Protein AF-A0A0Q6GPG5-F1 (afdb_monomer_lite)

Sequence (114 aa):
MAELPVYLLEYMASKEAQVRWIVHGTAAEYLVPEELLHDAARFCEITIKIDAPSSAKQRAAIANLCEALRDMPDILASYDRSNIEALVQQDADWHLIRERAAEVLKAFEAFPYE

pLDDT: mean 86.07, std 11.68, range [39.81, 95.88]

Foldseek 3Di:
DDDQPLVLLPCLLDLPNCCVQCQVNDPVRHDDPVSSLVSLQVSLVVPVVDPDDADPQLVVLSVQLNVLSVPDDPPCVVDDNVCVVCLSPPDPSSVSNNNSSNSNVVSVPDDPPD

Secondary structure (DSSP, 8-state):
-PPP-GGGGHHHH-HHHHIIIIIS--TTTPPPHHHHHHHHHHHHHHHHH------HHHHHHHHHHHHHHHS---GGGG--TTTHHHHHHH-HHHHHHHHHHHHHHHHHSPPS--

Structure (mmCIF, N/CA/C/O backbone):
data_AF-A0A0Q6GPG5-F1
#
_entry.id   AF-A0A0Q6GPG5-F1
#
loop_
_atom_site.group_PDB
_atom_site.id
_atom_site.type_symbol
_atom_site.label_atom_id
_atom_site.label_alt_id
_atom_site.label_comp_id
_atom_site.label_asym_id
_atom_site.label_entity_id
_atom_site.label_seq_id
_atom_site.pdbx_PDB_ins_code
_atom_site.Cartn_x
_atom_site.Cartn_y
_atom_site.Cartn_z
_atom_site.occupancy
_atom_site.B_iso_or_equiv
_atom_site.auth_seq_id
_atom_site.auth_comp_id
_atom_site.auth_asym_id
_atom_site.auth_atom_id
_atom_site.pdbx_PDB_model_num
ATOM 1 N N . MET A 1 1 ? 3.352 5.406 -26.231 1.00 46.19 1 MET A N 1
ATOM 2 C CA . MET A 1 1 ? 4.005 4.516 -25.250 1.00 46.19 1 MET A CA 1
ATOM 3 C C . MET A 1 1 ? 3.040 4.383 -24.088 1.00 46.19 1 MET A C 1
ATOM 5 O O . MET A 1 1 ? 2.482 5.402 -23.712 1.00 46.19 1 MET A O 1
ATOM 9 N N . ALA A 1 2 ? 2.735 3.172 -23.621 1.00 53.75 2 ALA A N 1
ATOM 10 C CA . ALA A 1 2 ? 1.832 3.007 -22.484 1.00 53.75 2 ALA A CA 1
ATOM 11 C C . ALA A 1 2 ? 2.583 3.399 -21.207 1.00 53.75 2 ALA A C 1
ATOM 13 O O . ALA A 1 2 ? 3.607 2.795 -20.893 1.00 53.75 2 ALA A O 1
ATOM 14 N N . GLU A 1 3 ? 2.115 4.439 -20.526 1.00 67.44 3 GLU A N 1
ATOM 15 C CA . GLU A 1 3 ? 2.642 4.834 -19.222 1.00 67.44 3 GLU A CA 1
ATOM 16 C C . GLU A 1 3 ? 2.074 3.903 -18.150 1.00 67.44 3 GLU A C 1
ATOM 18 O O . GLU A 1 3 ? 0.909 3.498 -18.207 1.00 67.44 3 GLU A O 1
ATOM 23 N N . LEU A 1 4 ? 2.912 3.528 -17.183 1.00 81.12 4 LEU A N 1
ATOM 24 C CA . LEU A 1 4 ? 2.459 2.723 -16.057 1.00 81.12 4 LEU A CA 1
ATOM 25 C C . LEU A 1 4 ? 1.558 3.576 -15.150 1.00 81.12 4 LEU A C 1
ATOM 27 O O . LEU A 1 4 ? 1.899 4.727 -14.873 1.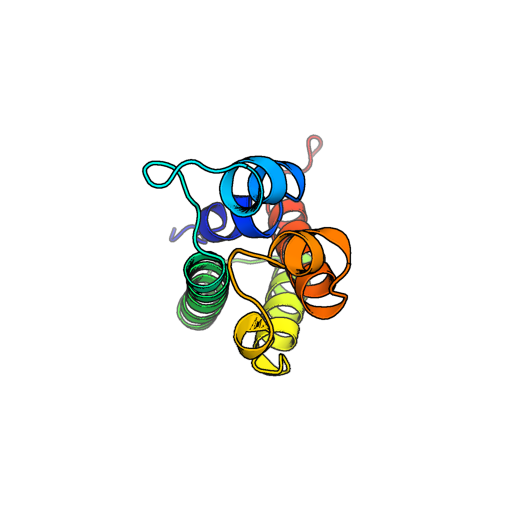00 81.12 4 LEU A O 1
ATOM 31 N N . PRO A 1 5 ? 0.424 3.037 -14.663 1.00 87.81 5 PRO A N 1
ATOM 32 C CA . PRO A 1 5 ? -0.558 3.794 -13.891 1.00 87.81 5 PRO A CA 1
ATOM 33 C C . PRO A 1 5 ? -0.114 3.974 -12.431 1.00 87.81 5 PRO A C 1
ATOM 35 O O . PRO A 1 5 ? -0.776 3.511 -11.508 1.00 87.81 5 PRO A O 1
ATOM 38 N N . VAL A 1 6 ? 1.025 4.637 -12.214 1.00 88.62 6 VAL A N 1
ATOM 39 C CA . VAL A 1 6 ? 1.608 4.862 -10.879 1.00 88.62 6 VAL A CA 1
ATOM 40 C C . VAL A 1 6 ? 0.689 5.671 -9.958 1.00 88.62 6 VAL A C 1
ATOM 42 O O . VAL A 1 6 ? 0.772 5.516 -8.745 1.00 88.62 6 VAL A O 1
ATOM 45 N N . TYR A 1 7 ? -0.250 6.440 -10.524 1.00 88.25 7 TYR A N 1
ATOM 46 C CA . TYR A 1 7 ? -1.277 7.178 -9.779 1.00 88.25 7 TYR A CA 1
ATOM 47 C C . TYR A 1 7 ? -2.123 6.277 -8.861 1.00 88.25 7 TYR A C 1
ATOM 49 O O . TYR A 1 7 ? -2.574 6.722 -7.811 1.00 88.25 7 TYR A O 1
ATOM 57 N N . LEU A 1 8 ? -2.292 4.992 -9.209 1.00 90.88 8 LEU A N 1
ATOM 58 C CA . LEU A 1 8 ? -3.012 4.012 -8.382 1.00 90.88 8 LEU A CA 1
ATOM 59 C C . LEU A 1 8 ? -2.339 3.777 -7.019 1.00 90.88 8 LEU A C 1
ATOM 61 O O . LEU A 1 8 ? -2.967 3.279 -6.092 1.00 90.88 8 LEU A O 1
ATOM 65 N N . LEU A 1 9 ? -1.058 4.127 -6.883 1.00 93.31 9 LEU A N 1
ATOM 66 C CA . LEU A 1 9 ? -0.285 3.912 -5.664 1.00 93.31 9 LEU A CA 1
ATOM 67 C C . LEU A 1 9 ? -0.207 5.148 -4.764 1.00 93.31 9 LEU A C 1
ATOM 69 O O . LEU A 1 9 ? 0.252 5.026 -3.632 1.00 93.31 9 LEU A O 1
ATOM 73 N N . GLU A 1 10 ? -0.640 6.327 -5.220 1.00 92.00 10 GLU A N 1
ATOM 74 C CA . GLU A 1 10 ? -0.431 7.600 -4.510 1.00 92.00 10 GLU A CA 1
ATOM 75 C C . GLU A 1 10 ? -1.030 7.599 -3.100 1.00 92.00 10 GLU A C 1
ATOM 77 O O . GLU A 1 10 ? -0.355 7.927 -2.119 1.00 92.00 10 GLU A O 1
ATOM 82 N N . TYR A 1 11 ? -2.284 7.164 -2.974 1.00 91.50 11 TYR A N 1
ATOM 83 C CA . TYR A 1 11 ? -2.950 7.088 -1.677 1.00 91.50 11 TYR A CA 1
ATOM 84 C C . TYR A 1 11 ? -2.452 5.909 -0.830 1.00 91.50 11 TYR A C 1
ATOM 86 O O . TYR A 1 11 ? -2.353 6.037 0.393 1.00 91.50 11 TYR A O 1
ATOM 94 N N . MET A 1 12 ? -2.051 4.794 -1.453 1.00 94.31 12 MET A N 1
ATOM 95 C CA . MET A 1 12 ? -1.462 3.667 -0.720 1.00 94.31 12 MET A CA 1
ATOM 96 C C . MET A 1 12 ? -0.067 4.002 -0.174 1.00 94.31 12 MET A C 1
ATOM 98 O O . MET A 1 12 ? 0.306 3.530 0.895 1.00 94.31 12 MET A O 1
ATOM 102 N N . ALA A 1 13 ? 0.689 4.860 -0.856 1.00 94.44 13 ALA A N 1
ATOM 103 C CA . ALA A 1 13 ? 2.013 5.308 -0.437 1.00 94.44 13 ALA A CA 1
ATOM 104 C C . ALA A 1 13 ? 1.980 6.419 0.632 1.00 94.44 13 ALA A C 1
ATOM 106 O O . ALA A 1 13 ? 2.965 6.626 1.344 1.00 94.44 13 ALA A O 1
ATOM 107 N N . SER A 1 14 ? 0.865 7.145 0.771 1.00 93.38 14 SER A N 1
ATOM 108 C CA . SER A 1 14 ? 0.780 8.328 1.635 1.00 93.38 14 SER A CA 1
ATOM 109 C C . SER A 1 14 ? 0.113 8.041 2.980 1.00 93.38 14 SER A C 1
ATOM 111 O O . SER A 1 14 ? -1.110 7.947 3.092 1.00 93.38 14 SER A O 1
ATOM 113 N N . LYS A 1 15 ? 0.922 8.000 4.050 1.00 93.06 15 LYS A N 1
ATOM 114 C CA . LYS A 1 15 ? 0.406 7.907 5.428 1.00 93.06 15 LYS A CA 1
ATOM 115 C C . LYS A 1 15 ? -0.505 9.089 5.767 1.00 93.06 15 LYS A C 1
ATOM 117 O O . LYS A 1 15 ? -1.528 8.899 6.413 1.00 93.06 15 LYS A O 1
ATOM 122 N N . GLU A 1 16 ? -0.149 10.293 5.329 1.00 92.69 16 GLU A N 1
ATOM 123 C CA . GLU A 1 16 ? -0.947 11.496 5.581 1.00 92.69 16 GLU A CA 1
ATOM 124 C C . GLU A 1 16 ? -2.331 11.398 4.930 1.00 92.69 16 GLU A C 1
ATOM 126 O O . GLU A 1 16 ? -3.339 11.655 5.590 1.00 92.69 16 GLU A O 1
ATOM 131 N N . ALA A 1 17 ? -2.399 10.954 3.669 1.00 90.06 17 ALA A N 1
ATOM 132 C CA . ALA A 1 17 ? -3.671 1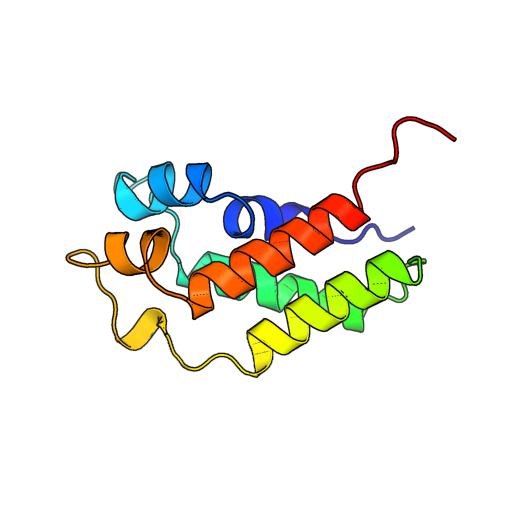0.757 2.982 1.00 90.06 17 ALA A CA 1
ATOM 133 C C . ALA A 1 17 ? -4.517 9.675 3.665 1.00 90.06 17 ALA A C 1
ATOM 135 O O . ALA A 1 17 ? -5.711 9.873 3.871 1.00 90.06 17 ALA A O 1
ATOM 136 N N . GLN A 1 18 ? -3.902 8.567 4.083 1.00 92.00 18 GLN A N 1
ATOM 137 C CA . GLN A 1 18 ? -4.598 7.503 4.807 1.00 92.00 18 GLN A CA 1
ATOM 138 C C . GLN A 1 18 ? -5.157 7.992 6.145 1.00 92.00 18 GLN A C 1
ATOM 140 O O . GLN A 1 18 ? -6.315 7.746 6.458 1.00 92.00 18 GLN A O 1
ATOM 145 N N . VAL A 1 19 ? -4.388 8.749 6.928 1.00 92.06 19 VAL A N 1
ATOM 146 C CA . VAL A 1 19 ? -4.897 9.335 8.178 1.00 92.06 19 VAL A CA 1
ATOM 147 C C . VAL A 1 19 ? -6.063 10.283 7.894 1.00 92.06 19 VAL A C 1
ATOM 149 O O . VAL A 1 19 ? -7.107 10.205 8.540 1.00 92.06 19 VAL A O 1
ATOM 152 N N . ARG A 1 20 ? -5.929 11.147 6.887 1.00 90.38 20 ARG A N 1
ATOM 153 C CA . ARG A 1 20 ? -6.962 12.123 6.543 1.00 90.38 20 ARG A CA 1
ATOM 154 C C . ARG A 1 20 ? -8.266 11.474 6.077 1.00 90.38 20 ARG A C 1
ATOM 156 O O . ARG A 1 20 ? -9.328 11.897 6.521 1.00 90.38 20 ARG A O 1
ATOM 163 N N . TRP A 1 21 ? -8.185 10.478 5.199 1.00 90.62 21 TRP A N 1
ATOM 164 C CA . TRP A 1 21 ? -9.349 9.945 4.485 1.00 90.62 21 TRP A CA 1
ATOM 165 C C . TRP A 1 21 ? -9.849 8.597 5.015 1.00 90.62 21 TRP A C 1
ATOM 167 O O . TRP A 1 21 ? -11.025 8.296 4.850 1.00 90.62 21 TRP A O 1
ATOM 177 N N . ILE A 1 22 ? -9.008 7.811 5.693 1.00 89.50 22 ILE A N 1
ATOM 178 C CA . ILE A 1 22 ? -9.403 6.538 6.324 1.00 89.50 22 ILE A CA 1
ATOM 179 C C . ILE A 1 22 ? -9.720 6.750 7.806 1.00 89.50 22 ILE A C 1
ATOM 181 O O . ILE A 1 22 ? -10.742 6.279 8.291 1.00 89.50 22 ILE A 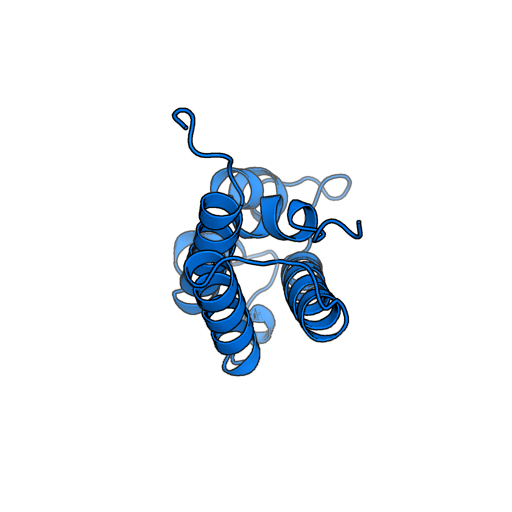O 1
ATOM 185 N N . VAL A 1 23 ? -8.874 7.468 8.554 1.00 88.38 23 VAL A N 1
ATOM 186 C CA . VAL A 1 23 ? -9.082 7.631 10.009 1.00 88.38 23 VAL A CA 1
ATOM 187 C C . VAL A 1 23 ? -10.063 8.762 10.309 1.00 88.38 23 VAL A C 1
ATOM 189 O O . VAL A 1 23 ? -10.969 8.607 11.125 1.00 88.38 23 VAL A O 1
ATOM 192 N N . HIS A 1 24 ? -9.907 9.901 9.634 1.00 87.88 24 HIS A N 1
ATOM 193 C CA . HIS A 1 24 ? -10.729 11.093 9.867 1.00 87.88 24 HIS A CA 1
ATOM 194 C C . HIS A 1 24 ? -11.753 11.373 8.758 1.00 87.88 24 HIS A C 1
ATOM 196 O O . HIS A 1 24 ? -12.465 12.377 8.823 1.00 87.88 24 HIS A O 1
ATOM 202 N N . GLY A 1 25 ? -11.845 10.497 7.753 1.00 81.56 25 GLY A N 1
ATOM 203 C CA . GLY A 1 25 ? -12.719 10.684 6.600 1.00 81.56 25 GLY A CA 1
ATOM 204 C C . GLY A 1 25 ? -14.201 10.676 6.971 1.00 81.56 25 GLY A C 1
ATOM 205 O O . GLY A 1 25 ? -14.684 9.823 7.720 1.00 81.56 25 GLY A O 1
ATOM 206 N N . THR A 1 26 ? -14.952 11.621 6.408 1.00 81.50 26 THR A N 1
ATOM 207 C CA . THR A 1 26 ? -16.418 11.604 6.471 1.00 81.50 26 THR A CA 1
ATOM 208 C C . THR A 1 26 ? -16.967 10.517 5.546 1.00 81.50 26 THR A C 1
ATOM 210 O O . THR A 1 26 ? -16.282 10.094 4.627 1.00 81.50 26 THR A O 1
ATOM 213 N N . ALA A 1 27 ? -18.214 10.062 5.718 1.00 78.88 27 ALA A N 1
ATOM 214 C CA . ALA A 1 27 ? -18.770 9.003 4.860 1.00 78.88 27 ALA A CA 1
ATOM 215 C C . ALA A 1 27 ? -18.755 9.327 3.348 1.00 78.88 27 ALA A C 1
ATOM 217 O O . ALA A 1 27 ? -18.754 8.403 2.545 1.00 78.88 27 ALA A O 1
ATOM 218 N N . ALA A 1 28 ? -18.737 10.611 2.969 1.00 77.25 28 ALA A N 1
ATOM 219 C CA . ALA A 1 28 ? -18.682 11.055 1.574 1.00 77.25 28 ALA A CA 1
ATOM 220 C C . ALA A 1 28 ? -17.254 11.122 0.999 1.00 77.25 28 ALA A C 1
ATOM 222 O O . ALA A 1 28 ? -17.090 11.152 -0.215 1.00 77.25 28 ALA A O 1
ATOM 223 N N . GLU A 1 29 ? -16.238 11.160 1.860 1.00 78.00 29 GLU A N 1
ATOM 224 C CA . GLU A 1 29 ? -14.821 11.320 1.499 1.00 78.00 29 GLU A CA 1
ATOM 225 C C . GLU A 1 29 ? -13.966 10.169 2.054 1.00 78.00 29 GLU A C 1
ATOM 227 O O . GLU A 1 29 ? -12.738 10.242 2.076 1.00 78.00 29 GLU A O 1
ATOM 232 N N . TYR A 1 30 ? -14.630 9.132 2.571 1.00 77.38 30 TYR A N 1
ATOM 233 C CA . TYR A 1 30 ? -13.995 7.995 3.206 1.00 77.38 30 TYR A CA 1
ATOM 234 C C . TYR A 1 30 ? -13.309 7.165 2.139 1.00 77.38 30 TYR A C 1
ATOM 236 O O . TYR A 1 30 ? -13.956 6.658 1.223 1.00 77.38 30 TYR A O 1
ATOM 244 N N . LEU A 1 31 ? -12.003 7.019 2.291 1.00 79.88 31 LEU A N 1
ATOM 245 C CA . LEU A 1 31 ? -11.212 6.169 1.432 1.00 79.88 31 LEU A CA 1
ATOM 246 C C . LEU A 1 31 ? -11.189 4.763 2.030 1.00 79.88 31 LEU A C 1
ATOM 248 O O . LEU A 1 31 ? -10.876 4.582 3.207 1.00 79.88 31 LEU A O 1
ATOM 252 N N . VAL A 1 32 ? -11.581 3.776 1.231 1.00 87.25 32 VAL A N 1
ATOM 253 C CA . VAL A 1 32 ? -11.785 2.406 1.697 1.00 87.25 32 VAL A CA 1
ATOM 254 C C . VAL A 1 32 ? -10.449 1.647 1.633 1.00 87.25 32 VAL A C 1
ATOM 256 O O . VAL A 1 32 ? -9.841 1.584 0.563 1.00 87.25 32 VAL A O 1
ATOM 259 N N . PRO A 1 33 ? -9.954 1.070 2.743 1.00 88.38 33 PRO A N 1
ATOM 260 C CA . PRO A 1 33 ? -8.709 0.297 2.752 1.00 88.38 33 PRO A CA 1
ATOM 261 C C . PRO A 1 33 ? -8.687 -0.838 1.720 1.00 88.38 33 PRO A C 1
ATOM 263 O O . PRO A 1 33 ? -7.669 -1.057 1.066 1.00 88.38 33 PRO A O 1
ATOM 266 N N . GLU A 1 34 ? -9.817 -1.521 1.526 1.00 90.19 34 GLU A N 1
ATOM 267 C CA . GLU A 1 34 ? -9.981 -2.552 0.500 1.00 90.19 34 GLU A CA 1
ATOM 268 C C . GLU A 1 34 ? -9.749 -1.993 -0.912 1.00 90.19 34 GLU A C 1
ATOM 270 O O . GLU A 1 34 ? -9.125 -2.654 -1.742 1.00 90.19 34 GLU A O 1
ATOM 275 N N . GLU A 1 35 ? -10.219 -0.773 -1.194 1.00 90.44 35 GLU A N 1
ATOM 276 C CA . GLU A 1 35 ? -10.031 -0.126 -2.498 1.00 90.44 35 GLU A CA 1
ATOM 277 C C . GLU A 1 35 ? -8.558 0.208 -2.746 1.00 90.44 35 GLU A C 1
ATOM 279 O O . GLU A 1 35 ? -8.071 -0.019 -3.850 1.00 90.44 35 GLU A O 1
ATOM 284 N N . LEU A 1 36 ? -7.813 0.637 -1.720 1.00 92.38 36 LEU A N 1
ATOM 285 C CA . LEU A 1 36 ? -6.365 0.848 -1.840 1.00 92.38 36 LEU A CA 1
ATOM 286 C C . LEU A 1 36 ? -5.605 -0.429 -2.182 1.00 92.38 36 LEU A C 1
ATOM 288 O O . LEU A 1 36 ? -4.720 -0.414 -3.040 1.00 92.38 36 LEU A O 1
ATOM 292 N N . LEU A 1 37 ? -5.929 -1.531 -1.503 1.00 92.12 37 LEU A N 1
ATOM 293 C CA . LEU A 1 37 ? -5.313 -2.823 -1.796 1.00 92.12 37 LEU A CA 1
ATOM 294 C C . LEU A 1 37 ? -5.668 -3.279 -3.209 1.00 92.12 37 LEU A C 1
ATOM 296 O O . LEU A 1 37 ? -4.804 -3.777 -3.931 1.00 92.12 37 LEU A O 1
ATOM 300 N N . HIS A 1 38 ? -6.916 -3.068 -3.628 1.00 92.44 38 HIS A N 1
ATOM 301 C CA . HIS A 1 38 ? -7.360 -3.398 -4.973 1.00 92.44 38 HIS A CA 1
ATOM 302 C C . HIS A 1 38 ? -6.649 -2.551 -6.038 1.00 92.44 38 HIS A C 1
ATOM 304 O O . HIS A 1 38 ? -6.198 -3.104 -7.040 1.00 92.44 38 HIS A O 1
ATOM 310 N N . ASP A 1 39 ? -6.471 -1.249 -5.824 1.00 93.06 39 ASP A N 1
ATOM 311 C CA . ASP A 1 39 ? -5.730 -0.376 -6.739 1.00 93.06 39 ASP A CA 1
ATOM 312 C C . ASP A 1 39 ? -4.254 -0.784 -6.846 1.00 93.06 39 ASP A C 1
ATOM 314 O O . ASP A 1 39 ? -3.706 -0.870 -7.952 1.00 93.06 39 ASP A O 1
ATOM 318 N N . ALA A 1 40 ? -3.621 -1.133 -5.723 1.00 92.00 40 ALA A N 1
ATOM 319 C CA . ALA A 1 40 ? -2.251 -1.638 -5.705 1.00 92.00 40 ALA A CA 1
ATOM 320 C C . ALA A 1 40 ? -2.123 -3.002 -6.416 1.00 92.00 40 ALA A C 1
ATOM 322 O O . ALA A 1 40 ? -1.203 -3.213 -7.214 1.00 92.00 40 ALA A O 1
ATOM 323 N N . ALA A 1 41 ? -3.078 -3.912 -6.208 1.00 92.12 41 ALA A N 1
ATOM 324 C CA . ALA A 1 41 ? -3.139 -5.189 -6.916 1.00 92.12 41 ALA A CA 1
ATOM 325 C C . ALA A 1 41 ? -3.357 -4.988 -8.424 1.00 92.12 41 ALA A C 1
ATOM 327 O O . ALA A 1 41 ? -2.667 -5.591 -9.249 1.00 92.12 41 ALA A O 1
ATOM 328 N N . ARG A 1 42 ? -4.254 -4.073 -8.802 1.00 92.00 42 ARG A N 1
ATOM 329 C CA . ARG A 1 42 ? -4.521 -3.707 -10.194 1.00 92.00 42 ARG A CA 1
ATOM 330 C C . ARG A 1 42 ? -3.282 -3.131 -10.870 1.00 92.00 42 ARG A C 1
ATOM 332 O O . ARG A 1 42 ? -3.006 -3.476 -12.020 1.00 92.00 42 ARG A O 1
ATOM 339 N N . PHE A 1 43 ? -2.508 -2.298 -10.177 1.00 92.44 43 PHE A N 1
ATOM 340 C CA . PHE A 1 43 ? -1.214 -1.829 -10.671 1.00 92.44 43 PHE A CA 1
ATOM 341 C C . PHE A 1 43 ? -0.271 -3.006 -10.981 1.00 92.44 43 PHE A C 1
ATOM 343 O O . PHE A 1 43 ? 0.305 -3.070 -12.071 1.00 92.44 43 PHE A O 1
ATOM 350 N N . CYS A 1 44 ? -0.161 -3.979 -10.073 1.00 91.19 44 CYS A N 1
ATOM 351 C CA . CYS A 1 44 ? 0.631 -5.190 -10.293 1.00 91.19 44 CYS A CA 1
ATOM 352 C C . CYS A 1 44 ? 0.147 -6.010 -11.500 1.00 91.19 44 CYS A C 1
ATOM 354 O O . CYS A 1 44 ? 0.950 -6.437 -12.326 1.00 91.19 44 CYS A O 1
ATOM 356 N N . GLU A 1 45 ? -1.161 -6.182 -11.677 1.00 90.62 45 GLU A N 1
ATOM 357 C CA . GLU A 1 45 ? -1.687 -6.877 -12.856 1.00 90.62 45 GLU A CA 1
ATOM 358 C C . GLU A 1 45 ? -1.368 -6.155 -14.167 1.00 90.62 45 GLU A C 1
ATOM 360 O O . GLU A 1 45 ? -1.069 -6.792 -15.181 1.00 90.62 45 GLU A O 1
ATOM 365 N N . ILE A 1 46 ? -1.465 -4.824 -14.166 1.00 89.19 46 ILE A N 1
ATOM 366 C CA . ILE A 1 46 ? -1.203 -4.003 -15.345 1.00 89.19 46 ILE A CA 1
ATOM 367 C C . ILE A 1 46 ? 0.285 -4.044 -15.699 1.00 89.19 46 ILE A C 1
ATOM 369 O O . ILE A 1 46 ? 0.617 -4.235 -16.866 1.00 89.19 46 ILE A O 1
ATOM 373 N N . THR A 1 47 ? 1.182 -3.931 -14.718 1.00 85.75 47 THR A N 1
ATOM 374 C CA . THR A 1 47 ? 2.637 -3.986 -14.954 1.00 85.75 47 THR A CA 1
ATOM 375 C C . THR A 1 47 ? 3.103 -5.337 -15.497 1.00 85.75 47 THR A C 1
ATOM 377 O O . THR A 1 47 ? 4.034 -5.374 -16.291 1.00 85.75 47 THR A O 1
ATOM 380 N N . ILE A 1 48 ? 2.440 -6.444 -15.143 1.00 81.94 48 ILE A N 1
ATOM 381 C CA . ILE A 1 48 ? 2.723 -7.770 -15.720 1.00 81.94 48 ILE A CA 1
ATOM 382 C C . ILE A 1 48 ? 2.267 -7.858 -17.185 1.00 81.94 48 ILE A C 1
ATOM 384 O O . ILE A 1 48 ? 2.911 -8.515 -18.001 1.00 81.94 48 ILE A O 1
ATOM 388 N N . LYS A 1 49 ? 1.136 -7.227 -17.522 1.00 83.00 49 LYS A N 1
ATOM 389 C CA . LYS A 1 49 ? 0.538 -7.277 -18.868 1.00 83.00 49 LYS A CA 1
ATOM 390 C C . LYS A 1 49 ? 1.197 -6.303 -19.844 1.00 83.00 49 LYS A C 1
ATOM 392 O O . LYS A 1 49 ? 1.196 -6.559 -21.047 1.00 83.00 49 LYS A O 1
ATOM 397 N N . ILE A 1 50 ? 1.701 -5.176 -19.348 1.00 77.75 50 ILE A N 1
ATOM 398 C CA . ILE A 1 50 ? 2.316 -4.135 -20.165 1.00 77.75 50 ILE A CA 1
ATOM 399 C C . ILE A 1 50 ? 3.832 -4.325 -20.155 1.00 77.75 50 ILE A C 1
ATOM 401 O O . ILE A 1 50 ? 4.480 -4.155 -19.128 1.00 77.75 50 ILE A O 1
ATOM 405 N N . ASP A 1 51 ? 4.408 -4.580 -21.329 1.00 67.75 51 ASP A N 1
ATOM 406 C CA . ASP A 1 51 ? 5.858 -4.544 -21.552 1.00 67.75 51 ASP A CA 1
ATOM 407 C C . ASP A 1 51 ? 6.352 -3.085 -21.640 1.00 67.75 51 ASP A C 1
ATOM 409 O O . ASP A 1 51 ? 6.772 -2.588 -22.687 1.00 67.75 51 ASP A O 1
ATOM 413 N N . ALA A 1 52 ? 6.172 -2.334 -20.549 1.00 67.94 52 ALA A N 1
ATOM 414 C CA . ALA A 1 52 ? 6.586 -0.941 -20.468 1.00 67.94 52 ALA A CA 1
ATOM 415 C C . ALA A 1 52 ? 8.106 -0.872 -20.243 1.00 67.94 52 ALA A C 1
ATOM 417 O O . ALA A 1 52 ? 8.609 -1.511 -19.309 1.00 67.94 52 ALA A O 1
ATOM 418 N N . PRO A 1 53 ? 8.852 -0.071 -21.031 1.00 67.38 53 PRO A N 1
ATOM 419 C CA . PRO A 1 53 ? 10.287 0.086 -20.835 1.00 67.38 53 PRO A CA 1
ATOM 420 C C . PRO A 1 53 ? 10.557 0.628 -19.429 1.00 67.38 53 PRO A C 1
ATOM 422 O O . PRO A 1 53 ? 10.222 1.765 -19.113 1.00 67.38 53 PRO A O 1
ATOM 425 N N . SER A 1 54 ? 11.146 -0.222 -18.587 1.00 80.44 54 SER A N 1
ATOM 426 C CA . SER A 1 54 ? 11.387 0.042 -17.169 1.00 80.44 54 SER A CA 1
ATOM 427 C C . SER A 1 54 ? 12.838 -0.277 -16.813 1.00 80.44 54 SER A C 1
ATOM 429 O O . SER A 1 54 ? 13.381 -1.319 -17.201 1.00 80.44 54 SER A O 1
ATOM 431 N N . SER A 1 55 ? 13.478 0.593 -16.033 1.00 85.88 55 SER A N 1
ATOM 432 C CA . SER A 1 55 ? 14.832 0.357 -15.522 1.00 85.88 55 SER A CA 1
ATOM 433 C C . SER A 1 55 ? 14.880 -0.859 -14.586 1.00 85.88 55 SER A C 1
ATOM 435 O O . SER A 1 55 ? 13.861 -1.319 -14.067 1.00 85.88 55 SER A O 1
ATOM 437 N N . ALA A 1 56 ? 16.077 -1.394 -14.322 1.00 86.25 56 ALA A N 1
ATOM 438 C CA . ALA A 1 56 ? 16.241 -2.469 -13.338 1.00 86.25 56 ALA A CA 1
ATOM 439 C C . ALA A 1 56 ? 15.731 -2.059 -11.940 1.00 86.25 56 ALA A C 1
ATOM 441 O O . ALA A 1 56 ? 15.106 -2.869 -11.261 1.00 86.25 56 ALA A O 1
ATOM 442 N N . LYS A 1 57 ? 15.928 -0.789 -11.550 1.00 87.94 57 LYS A N 1
ATOM 443 C CA . LYS A 1 57 ? 15.431 -0.227 -10.284 1.00 87.94 57 LYS A CA 1
ATOM 444 C C . LYS A 1 57 ? 13.899 -0.206 -10.233 1.00 87.94 57 LYS A C 1
ATOM 446 O O . LYS A 1 57 ? 13.325 -0.630 -9.238 1.00 87.94 57 LYS A O 1
ATOM 451 N N . GLN A 1 58 ? 13.248 0.237 -11.310 1.00 89.31 58 GLN A N 1
ATOM 452 C CA . GLN A 1 58 ? 11.783 0.253 -11.413 1.00 89.31 58 GLN A CA 1
ATOM 453 C C . GLN A 1 58 ? 11.201 -1.161 -11.365 1.00 89.31 58 GLN A C 1
ATOM 455 O O . GLN A 1 58 ? 10.276 -1.416 -10.601 1.00 89.31 58 GLN A O 1
ATOM 460 N N . ARG A 1 59 ? 11.788 -2.105 -12.112 1.00 88.81 59 ARG A N 1
ATOM 461 C CA . ARG A 1 59 ? 11.352 -3.510 -12.097 1.00 88.81 59 ARG A CA 1
ATOM 462 C C . ARG A 1 59 ? 11.501 -4.152 -10.720 1.00 88.81 59 ARG A C 1
ATOM 464 O O . ARG A 1 59 ? 10.599 -4.867 -10.301 1.00 88.81 59 ARG A O 1
ATOM 471 N N . ALA A 1 60 ? 12.598 -3.879 -10.014 1.00 90.81 60 ALA A N 1
ATOM 472 C CA . ALA A 1 60 ? 12.801 -4.373 -8.655 1.00 90.81 60 ALA A CA 1
ATOM 473 C C . ALA A 1 60 ? 11.763 -3.801 -7.673 1.00 90.81 60 ALA A C 1
ATOM 475 O O . ALA A 1 60 ? 11.180 -4.556 -6.904 1.00 90.81 60 ALA A O 1
ATOM 476 N N . ALA A 1 61 ? 11.479 -2.494 -7.735 1.00 92.31 61 ALA A N 1
ATOM 477 C CA . ALA A 1 61 ? 10.470 -1.870 -6.878 1.00 92.31 61 ALA A CA 1
ATOM 478 C C . ALA A 1 61 ? 9.063 -2.444 -7.128 1.00 92.31 61 ALA A C 1
ATOM 480 O O . ALA A 1 61 ? 8.357 -2.777 -6.178 1.00 92.31 61 ALA A O 1
ATOM 481 N N . ILE A 1 62 ? 8.681 -2.624 -8.400 1.00 92.12 62 ILE A N 1
ATOM 482 C CA . ILE A 1 62 ? 7.403 -3.251 -8.773 1.00 92.12 62 ILE A CA 1
ATOM 483 C C . ILE A 1 62 ? 7.342 -4.689 -8.248 1.00 92.12 62 ILE A C 1
ATOM 485 O O . ILE A 1 62 ? 6.355 -5.064 -7.623 1.00 92.12 62 ILE A O 1
ATOM 489 N N . ALA A 1 63 ? 8.394 -5.484 -8.465 1.00 92.00 63 ALA A N 1
ATOM 490 C CA . ALA A 1 63 ? 8.439 -6.870 -8.008 1.00 92.00 63 ALA A CA 1
ATOM 491 C C . ALA A 1 63 ? 8.257 -6.975 -6.486 1.00 92.00 63 ALA A C 1
ATOM 493 O O . ALA A 1 63 ? 7.418 -7.753 -6.040 1.00 92.00 63 ALA A O 1
ATOM 494 N N . ASN A 1 64 ? 8.955 -6.137 -5.712 1.00 94.00 64 ASN A N 1
ATOM 495 C CA . ASN A 1 64 ? 8.847 -6.112 -4.252 1.00 94.00 64 ASN A CA 1
ATOM 496 C C . ASN A 1 64 ? 7.432 -5.753 -3.772 1.00 94.00 64 ASN A C 1
ATOM 498 O O . ASN A 1 64 ? 6.946 -6.340 -2.809 1.00 94.00 64 ASN A O 1
ATOM 502 N N . LEU A 1 65 ? 6.762 -4.796 -4.428 1.00 94.50 65 LEU A N 1
ATOM 503 C CA . LEU A 1 65 ? 5.371 -4.456 -4.115 1.00 94.50 65 LEU A CA 1
ATOM 504 C C . LEU A 1 65 ? 4.432 -5.631 -4.410 1.00 94.50 65 LEU A C 1
ATOM 506 O O . LEU A 1 65 ? 3.601 -5.981 -3.576 1.00 94.50 65 LEU A O 1
ATOM 510 N N . CYS A 1 66 ? 4.571 -6.258 -5.578 1.00 92.81 66 CYS A N 1
ATOM 511 C CA . CYS A 1 66 ? 3.701 -7.364 -5.968 1.00 92.81 66 CYS A CA 1
ATOM 512 C C . CYS A 1 66 ? 3.933 -8.629 -5.133 1.00 92.81 66 CYS A C 1
ATOM 514 O O . CYS A 1 66 ? 3.001 -9.406 -4.941 1.00 92.81 66 CYS A O 1
ATOM 516 N N . GLU A 1 67 ? 5.152 -8.842 -4.640 1.00 92.88 67 GLU A N 1
ATOM 517 C CA . GLU A 1 67 ? 5.467 -9.890 -3.669 1.00 92.88 67 GLU A CA 1
ATOM 518 C C . GLU A 1 67 ? 4.814 -9.594 -2.314 1.00 92.88 67 GLU A C 1
ATOM 520 O O . GLU A 1 67 ? 4.063 -10.428 -1.817 1.00 92.88 67 GLU A O 1
ATOM 525 N N . ALA A 1 68 ? 4.970 -8.373 -1.789 1.00 92.81 68 ALA A N 1
ATOM 526 C CA . ALA A 1 68 ? 4.344 -7.963 -0.529 1.00 92.81 68 ALA A CA 1
ATOM 527 C C . ALA A 1 68 ? 2.810 -8.091 -0.552 1.00 92.81 68 ALA A C 1
ATOM 529 O O . ALA A 1 68 ? 2.217 -8.504 0.437 1.00 92.81 68 ALA A O 1
ATOM 530 N N . LEU A 1 69 ? 2.165 -7.776 -1.681 1.00 91.38 69 LEU A N 1
ATOM 531 C CA . LEU A 1 69 ? 0.717 -7.945 -1.852 1.00 91.38 69 LEU A CA 1
ATOM 532 C C . LEU A 1 69 ? 0.289 -9.415 -1.967 1.00 91.38 69 LEU A C 1
ATOM 534 O O . LEU A 1 69 ? -0.822 -9.754 -1.576 1.00 91.38 69 LEU 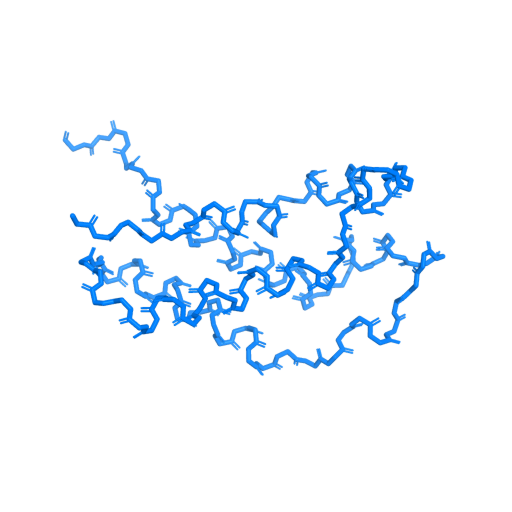A O 1
ATOM 538 N N . ARG A 1 70 ? 1.135 -10.286 -2.530 1.00 88.81 70 ARG A N 1
ATOM 539 C CA . ARG A 1 70 ? 0.820 -11.712 -2.712 1.00 88.81 70 ARG A CA 1
ATOM 540 C C . ARG A 1 70 ? 0.935 -12.492 -1.410 1.00 88.81 70 ARG A C 1
ATOM 542 O O . ARG A 1 70 ? 0.112 -13.367 -1.161 1.00 88.81 70 ARG A O 1
ATOM 549 N N . ASP A 1 71 ? 1.957 -12.185 -0.622 1.00 87.25 71 ASP A N 1
ATOM 550 C CA . ASP A 1 71 ? 2.252 -12.888 0.627 1.00 87.25 71 ASP A CA 1
ATOM 551 C C . ASP A 1 71 ? 1.439 -12.341 1.811 1.00 87.25 71 ASP A C 1
ATOM 553 O O . ASP A 1 71 ? 1.538 -12.843 2.932 1.00 87.25 71 ASP A O 1
ATOM 557 N N . MET A 1 72 ? 0.611 -11.326 1.558 1.00 83.00 72 MET A N 1
ATOM 558 C CA . MET A 1 72 ? -0.216 -10.682 2.559 1.00 83.00 72 MET A CA 1
ATOM 559 C C . MET A 1 72 ? -1.332 -11.613 3.071 1.00 83.00 72 MET A C 1
ATOM 561 O O . MET A 1 72 ? -2.138 -12.101 2.273 1.00 83.00 72 MET A O 1
ATOM 565 N N . PRO A 1 73 ? -1.449 -11.819 4.397 1.00 76.50 73 PRO A N 1
ATOM 566 C CA . PRO A 1 73 ? -2.654 -12.396 4.986 1.00 76.50 73 PRO A CA 1
ATOM 567 C C . PRO A 1 73 ? -3.848 -11.443 4.816 1.00 76.50 73 PRO A C 1
ATOM 569 O O . PRO A 1 73 ? -3.666 -10.260 4.556 1.00 76.50 73 PRO A O 1
ATOM 572 N N . ASP A 1 74 ? -5.082 -11.922 4.987 1.00 85.06 74 ASP A N 1
ATOM 573 C CA . ASP A 1 74 ? -6.265 -11.047 4.975 1.00 85.06 74 ASP A CA 1
ATOM 574 C C . ASP A 1 74 ? -6.278 -10.133 6.218 1.00 85.06 74 ASP A C 1
ATOM 576 O O . ASP A 1 74 ? -6.937 -10.412 7.221 1.00 85.06 74 ASP A O 1
ATOM 580 N N . ILE A 1 75 ? -5.472 -9.066 6.177 1.00 84.56 75 ILE A N 1
ATOM 581 C CA . ILE A 1 75 ? -5.247 -8.157 7.304 1.00 84.56 75 ILE A CA 1
ATOM 582 C C . ILE A 1 75 ? -6.517 -7.393 7.656 1.00 84.56 75 ILE A C 1
ATOM 584 O O . ILE A 1 75 ? -6.778 -7.152 8.832 1.00 84.56 75 ILE A O 1
ATOM 588 N N . LEU A 1 76 ? -7.347 -7.070 6.660 1.00 87.75 76 LEU A N 1
ATOM 589 C CA . LEU A 1 76 ? -8.553 -6.267 6.845 1.00 87.75 76 LEU A CA 1
ATOM 590 C C . LEU A 1 76 ? -9.638 -7.016 7.621 1.00 87.75 76 LEU A C 1
ATOM 592 O O . LEU A 1 76 ? -10.425 -6.375 8.310 1.00 87.75 76 LEU A O 1
ATOM 596 N N . ALA A 1 77 ? -9.625 -8.354 7.629 1.00 88.31 77 ALA A N 1
ATOM 597 C CA . ALA A 1 77 ? -10.571 -9.156 8.407 1.00 88.31 77 ALA A CA 1
ATOM 598 C C . ALA A 1 77 ? -10.558 -8.850 9.920 1.00 88.31 77 ALA A C 1
ATOM 600 O O . ALA A 1 77 ? -11.541 -9.123 10.609 1.00 88.31 77 ALA A O 1
ATOM 601 N N . SER A 1 78 ? -9.458 -8.293 10.447 1.00 87.44 78 SER A N 1
ATOM 602 C CA . SER A 1 78 ? -9.323 -7.929 11.867 1.00 87.44 78 SER A CA 1
ATOM 603 C C . SER A 1 78 ? -9.675 -6.467 12.176 1.00 87.44 78 SER A C 1
ATOM 605 O O . SER A 1 78 ? -9.627 -6.066 13.346 1.00 87.44 78 SER A O 1
ATOM 607 N N . TYR A 1 79 ? -10.024 -5.665 11.164 1.00 88.56 79 TYR A N 1
ATOM 608 C CA . TYR A 1 79 ? -10.268 -4.234 11.318 1.00 88.56 79 TYR A CA 1
ATOM 609 C C . TYR A 1 79 ? -11.680 -3.820 10.901 1.00 88.56 79 TYR A C 1
ATOM 611 O O . TYR A 1 79 ? -12.234 -4.264 9.903 1.00 88.56 79 TYR A O 1
ATO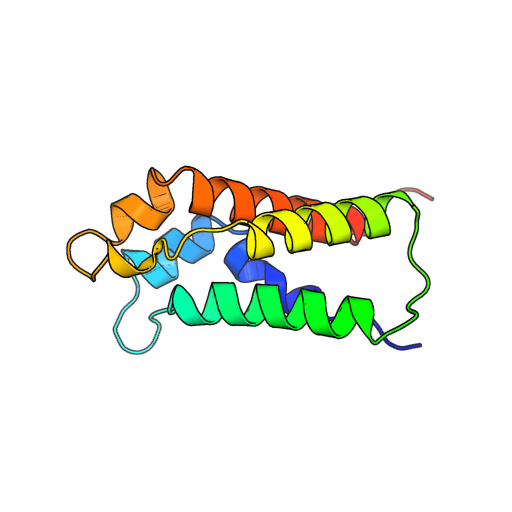M 619 N N . ASP A 1 80 ? -12.248 -2.906 11.678 1.00 87.19 80 ASP A N 1
ATOM 620 C CA . ASP A 1 80 ? -13.487 -2.197 11.403 1.00 87.19 80 ASP A CA 1
ATOM 621 C C . ASP A 1 80 ? -13.318 -0.704 11.740 1.00 87.19 80 ASP A C 1
ATOM 623 O O . ASP A 1 80 ? -12.250 -0.242 12.147 1.00 87.19 80 ASP A O 1
ATOM 627 N N . ARG A 1 81 ? -14.380 0.097 11.598 1.00 82.69 81 ARG A N 1
ATOM 628 C CA . ARG A 1 81 ? -14.305 1.545 11.864 1.00 82.69 81 ARG A CA 1
ATOM 629 C C . ARG A 1 81 ? -13.867 1.921 13.281 1.00 82.69 81 ARG A C 1
ATOM 631 O O . ARG A 1 81 ? -13.377 3.031 13.464 1.00 82.69 81 ARG A O 1
ATOM 638 N N . SER A 1 82 ? -14.068 1.061 14.274 1.00 87.12 82 SER A N 1
ATOM 639 C CA . SER A 1 82 ? -13.705 1.328 15.667 1.00 87.12 82 SER A CA 1
ATOM 640 C C . SER A 1 82 ? -12.206 1.187 15.939 1.00 87.12 82 SER A C 1
ATOM 642 O O . SER A 1 82 ? -11.709 1.806 16.879 1.00 87.12 82 SER A O 1
ATOM 644 N N . ASN A 1 83 ? -11.479 0.422 15.118 1.00 90.38 83 ASN A N 1
ATOM 645 C CA . ASN A 1 83 ? -10.046 0.172 15.286 1.00 90.38 83 ASN A CA 1
ATOM 646 C C . ASN A 1 83 ? -9.212 0.454 14.018 1.00 90.38 83 ASN A C 1
ATOM 648 O O . ASN A 1 83 ? -8.012 0.184 14.015 1.00 90.38 83 ASN A O 1
ATOM 652 N N . ILE A 1 84 ? -9.799 1.044 12.970 1.00 90.81 84 ILE A N 1
ATOM 653 C CA . ILE A 1 84 ? -9.118 1.305 11.690 1.00 90.81 84 ILE A CA 1
ATOM 654 C C . ILE A 1 84 ? -7.890 2.218 11.809 1.00 90.81 84 ILE A C 1
ATOM 656 O O . ILE A 1 84 ? -6.970 2.156 10.998 1.00 90.81 84 ILE A O 1
ATOM 660 N N . GLU A 1 85 ? -7.825 3.052 12.847 1.00 93.44 85 GLU A N 1
ATOM 661 C CA . GLU A 1 85 ? -6.626 3.837 13.138 1.00 93.44 85 GLU A CA 1
ATOM 662 C C . GLU A 1 85 ? -5.410 2.941 13.411 1.00 93.44 85 GLU A C 1
ATOM 664 O O . GLU A 1 85 ? -4.303 3.255 12.968 1.00 93.44 85 GLU A O 1
ATOM 669 N N . ALA A 1 86 ? -5.609 1.802 14.082 1.00 93.00 86 ALA A N 1
ATOM 670 C CA . ALA A 1 86 ? -4.540 0.854 14.365 1.00 93.00 86 ALA A CA 1
ATOM 671 C C . ALA A 1 86 ? -3.984 0.228 13.077 1.00 93.00 86 ALA A C 1
ATOM 673 O O . ALA A 1 86 ? -2.767 0.078 12.980 1.00 93.00 86 ALA A O 1
ATOM 674 N N . LEU A 1 87 ? -4.829 -0.029 12.068 1.00 93.81 87 LEU A N 1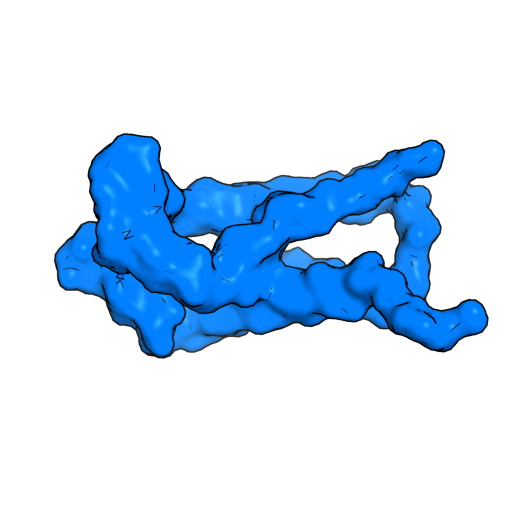
ATOM 675 C CA . LEU A 1 87 ? -4.383 -0.458 10.736 1.00 93.81 87 LEU A CA 1
ATOM 676 C C . LEU A 1 87 ? -3.400 0.563 10.139 1.00 93.81 87 LEU A C 1
ATOM 678 O O . LEU A 1 87 ? -2.276 0.238 9.777 1.00 93.81 87 LEU A O 1
ATOM 682 N N . VAL A 1 88 ? -3.788 1.839 10.089 1.00 92.19 88 VAL A N 1
ATOM 683 C CA . VAL A 1 88 ? -2.976 2.874 9.422 1.00 92.19 88 VAL A CA 1
ATOM 684 C C . VAL A 1 88 ? -1.693 3.207 10.198 1.00 92.19 88 VAL A C 1
ATOM 686 O O . VAL A 1 88 ? -0.659 3.548 9.598 1.00 92.19 88 VAL A O 1
ATOM 689 N N . GLN A 1 89 ? -1.757 3.165 11.531 1.00 93.12 89 GLN A N 1
ATOM 690 C CA . GLN A 1 89 ? -0.695 3.654 12.411 1.00 93.12 89 GLN A CA 1
ATOM 691 C C . GLN A 1 89 ? 0.276 2.574 12.886 1.00 93.12 89 GLN A C 1
ATOM 693 O O . GLN A 1 89 ? 1.453 2.894 13.061 1.00 93.12 89 GLN A O 1
ATOM 698 N N . GLN A 1 90 ? -0.203 1.355 13.137 1.00 92.31 90 GLN A N 1
ATOM 699 C CA . GLN A 1 90 ? 0.515 0.342 13.920 1.00 92.31 90 GLN A CA 1
ATOM 700 C C . GLN A 1 90 ? 0.675 -0.992 13.190 1.00 92.31 90 GLN A C 1
ATOM 702 O O . GLN A 1 90 ? 1.600 -1.731 13.521 1.00 92.31 90 GLN A O 1
ATOM 707 N N . ASP A 1 91 ? -0.191 -1.304 12.224 1.00 94.12 91 ASP A N 1
ATOM 708 C CA . ASP A 1 91 ? -0.114 -2.572 11.506 1.00 94.12 91 ASP A CA 1
ATOM 709 C C . ASP A 1 91 ? 1.142 -2.646 10.626 1.00 94.12 91 ASP A C 1
ATOM 711 O O . ASP A 1 91 ? 1.430 -1.757 9.816 1.00 94.12 91 ASP A O 1
ATOM 715 N N . ALA A 1 92 ? 1.926 -3.703 10.839 1.00 92.50 92 ALA A N 1
ATOM 716 C CA . ALA A 1 92 ? 3.232 -3.870 10.214 1.00 92.50 92 ALA A CA 1
ATOM 717 C C . ALA A 1 92 ? 3.114 -4.239 8.730 1.00 92.50 92 ALA A C 1
ATOM 719 O O . ALA A 1 92 ? 3.917 -3.777 7.919 1.00 92.50 92 ALA A O 1
ATOM 720 N N . ASP A 1 93 ? 2.099 -5.021 8.371 1.00 92.56 93 ASP A N 1
ATOM 721 C CA . ASP A 1 93 ? 1.871 -5.485 7.005 1.00 92.56 93 ASP A CA 1
ATOM 722 C C . ASP A 1 93 ? 1.328 -4.345 6.131 1.00 92.56 93 ASP A C 1
ATOM 724 O O . ASP A 1 93 ? 1.838 -4.082 5.036 1.00 92.56 93 ASP A O 1
ATOM 728 N N . TRP A 1 94 ? 0.375 -3.569 6.653 1.00 94.00 94 TRP A N 1
ATOM 729 C CA . TRP A 1 94 ? -0.106 -2.337 6.031 1.00 94.00 94 TRP A CA 1
ATOM 730 C C . TRP A 1 94 ? 1.025 -1.321 5.841 1.00 94.00 94 TRP A C 1
ATOM 732 O O . TRP A 1 94 ? 1.159 -0.704 4.777 1.00 94.00 94 TRP A O 1
ATOM 742 N N . HIS A 1 95 ? 1.880 -1.160 6.858 1.00 94.25 95 HIS A N 1
ATOM 743 C CA . HIS A 1 95 ? 3.069 -0.317 6.769 1.00 94.25 95 HIS A CA 1
ATOM 744 C C . HIS A 1 95 ? 4.010 -0.780 5.655 1.00 94.25 95 HIS A C 1
ATOM 746 O O . HIS A 1 95 ? 4.459 0.049 4.861 1.00 94.25 95 HIS A O 1
ATOM 752 N N . LEU A 1 96 ? 4.277 -2.085 5.575 1.00 94.50 96 LEU A N 1
ATOM 753 C CA . LEU A 1 96 ? 5.152 -2.665 4.567 1.00 94.50 96 LEU A CA 1
ATOM 754 C C . LEU A 1 96 ? 4.638 -2.383 3.152 1.00 94.50 96 LEU A C 1
ATOM 756 O O . LEU A 1 96 ? 5.414 -1.904 2.324 1.00 94.50 96 LEU A O 1
ATOM 760 N N . ILE A 1 97 ? 3.348 -2.604 2.860 1.00 94.25 97 ILE A N 1
ATOM 761 C CA . ILE A 1 97 ? 2.815 -2.275 1.526 1.00 94.25 97 ILE A CA 1
ATOM 762 C C . ILE A 1 97 ? 2.965 -0.788 1.244 1.00 94.25 97 ILE A C 1
ATOM 764 O O . ILE A 1 97 ? 3.397 -0.419 0.153 1.00 94.25 97 ILE A O 1
ATOM 768 N N . ARG A 1 98 ? 2.619 0.073 2.206 1.00 95.38 98 ARG A N 1
ATOM 769 C CA . ARG A 1 98 ? 2.734 1.522 2.028 1.00 95.38 98 ARG A CA 1
ATOM 770 C C . ARG A 1 98 ? 4.159 1.921 1.654 1.00 95.38 98 ARG A C 1
ATOM 772 O O . ARG A 1 98 ? 4.352 2.723 0.742 1.00 95.38 98 ARG A O 1
ATOM 779 N N . GLU A 1 99 ? 5.158 1.344 2.315 1.00 95.88 99 GLU A N 1
ATOM 780 C CA . GLU A 1 99 ? 6.562 1.573 1.973 1.00 95.88 99 GLU A CA 1
ATOM 781 C C . GLU A 1 99 ? 6.904 1.077 0.568 1.00 95.88 99 GLU A C 1
ATOM 783 O O . GLU A 1 99 ? 7.506 1.825 -0.202 1.00 95.88 99 GLU A O 1
ATOM 788 N N . ARG A 1 100 ? 6.479 -0.136 0.191 1.00 95.31 100 ARG A N 1
ATOM 789 C CA . ARG A 1 100 ? 6.723 -0.669 -1.160 1.00 95.31 100 ARG A CA 1
ATOM 790 C C . ARG A 1 100 ? 6.039 0.157 -2.246 1.00 95.31 100 ARG A C 1
ATOM 792 O O . ARG A 1 100 ? 6.642 0.416 -3.285 1.00 95.31 100 ARG A O 1
ATOM 799 N N . ALA A 1 101 ? 4.825 0.639 -1.999 1.00 94.44 101 ALA A N 1
ATOM 800 C CA . ALA A 1 101 ? 4.122 1.549 -2.895 1.00 94.44 101 ALA A CA 1
ATOM 801 C C . ALA A 1 101 ? 4.901 2.867 -3.062 1.00 94.44 101 ALA A C 1
ATOM 803 O O . ALA A 1 101 ? 5.110 3.326 -4.185 1.00 94.44 101 ALA A O 1
ATOM 804 N N . ALA A 1 102 ? 5.417 3.435 -1.968 1.00 93.94 102 ALA A N 1
ATOM 805 C CA . ALA A 1 102 ? 6.247 4.637 -2.012 1.00 93.94 102 ALA A CA 1
ATOM 806 C C . ALA A 1 102 ? 7.589 4.415 -2.737 1.00 93.94 102 ALA A C 1
ATOM 808 O O . ALA A 1 102 ? 8.062 5.305 -3.443 1.00 93.94 102 ALA A O 1
ATOM 809 N N . GLU A 1 103 ? 8.215 3.244 -2.587 1.00 94.00 103 GLU A N 1
ATOM 810 C CA . GLU A 1 103 ? 9.429 2.870 -3.324 1.00 94.00 103 GLU A CA 1
ATOM 811 C C . GLU A 1 103 ? 9.189 2.816 -4.834 1.00 94.00 103 GLU A C 1
ATOM 813 O O . GLU A 1 103 ? 10.040 3.280 -5.598 1.00 94.00 103 GLU A O 1
ATOM 818 N N . VAL A 1 104 ? 8.032 2.298 -5.264 1.00 93.00 104 VAL A N 1
ATOM 819 C CA . VAL A 1 104 ? 7.629 2.328 -6.674 1.00 93.00 104 VAL A CA 1
ATOM 820 C C . VAL A 1 104 ? 7.515 3.772 -7.143 1.00 93.00 104 VAL A C 1
ATOM 822 O O . VAL A 1 104 ? 8.208 4.135 -8.088 1.00 93.00 104 VAL A O 1
ATOM 825 N N . LEU A 1 105 ? 6.741 4.622 -6.461 1.00 92.19 105 LEU A N 1
ATOM 826 C CA . LEU A 1 105 ? 6.591 6.032 -6.853 1.00 92.19 105 LEU A CA 1
ATOM 827 C C . LEU A 1 105 ? 7.948 6.738 -6.999 1.00 92.19 105 LEU A C 1
ATOM 829 O O . LEU A 1 105 ? 8.237 7.306 -8.048 1.00 92.19 105 LEU A O 1
ATOM 833 N N . LYS A 1 106 ? 8.843 6.586 -6.018 1.00 91.00 106 LYS A N 1
ATOM 834 C CA . LYS A 1 106 ? 10.210 7.140 -6.056 1.00 91.00 106 LYS A CA 1
ATOM 835 C C . LYS A 1 106 ? 11.085 6.581 -7.180 1.00 91.00 106 LYS A C 1
ATOM 837 O O . LYS A 1 106 ? 12.068 7.206 -7.570 1.00 91.00 106 LYS A O 1
ATOM 842 N N . ALA A 1 107 ? 10.816 5.368 -7.661 1.00 89.50 107 ALA A N 1
ATOM 843 C CA . ALA A 1 107 ? 11.529 4.800 -8.803 1.00 89.50 107 ALA A CA 1
ATOM 844 C C . ALA A 1 107 ? 11.039 5.379 -10.143 1.00 89.50 107 ALA A C 1
ATOM 846 O O . ALA A 1 107 ? 11.762 5.287 -11.138 1.00 89.50 107 ALA A O 1
ATOM 847 N N . PHE A 1 108 ? 9.831 5.948 -10.168 1.00 85.88 108 PHE A N 1
ATOM 848 C CA . PHE A 1 108 ? 9.210 6.580 -11.333 1.00 85.88 108 PHE A CA 1
ATOM 849 C C . PHE A 1 108 ? 9.270 8.114 -11.313 1.00 85.88 108 PHE A C 1
ATOM 851 O O . PHE A 1 108 ? 9.116 8.724 -12.368 1.00 85.88 108 PHE A O 1
ATOM 858 N N . GLU A 1 109 ? 9.554 8.742 -10.170 1.00 84.50 109 GLU A N 1
ATOM 859 C CA . GLU A 1 109 ? 9.920 10.159 -10.107 1.00 84.50 109 GLU A CA 1
ATOM 860 C C . GLU A 1 109 ? 11.185 10.416 -10.943 1.00 84.50 109 GLU A C 1
ATOM 862 O O . GLU A 1 109 ? 12.214 9.754 -10.773 1.00 84.50 109 GLU A O 1
ATOM 867 N N . ALA A 1 110 ? 11.109 11.373 -11.874 1.00 58.72 110 ALA A N 1
ATOM 868 C CA . ALA A 1 110 ? 12.259 11.786 -12.666 1.00 58.72 110 ALA A CA 1
ATOM 869 C C . ALA A 1 110 ? 13.343 12.326 -11.722 1.00 58.72 110 ALA A C 1
ATOM 871 O O . ALA A 1 110 ? 13.077 13.221 -10.916 1.00 58.72 110 ALA A O 1
ATOM 872 N N . PHE A 1 111 ? 14.566 11.796 -11.806 1.00 49.38 111 PHE A N 1
ATOM 873 C CA . PHE A 1 111 ? 15.687 12.403 -11.096 1.00 49.38 111 PHE A CA 1
ATOM 874 C C . PHE A 1 111 ? 15.837 13.850 -11.597 1.00 49.38 111 PHE A C 1
ATOM 876 O O . PHE A 1 111 ? 15.931 14.050 -12.806 1.00 49.38 111 PHE A O 1
ATOM 883 N N . PRO A 1 112 ? 15.891 14.870 -10.720 1.00 43.06 112 PRO A N 1
ATOM 884 C CA . PRO A 1 112 ? 16.012 16.267 -11.147 1.00 43.06 112 PRO A CA 1
ATOM 885 C C . PRO A 1 112 ? 17.362 16.627 -11.803 1.00 43.06 112 PRO A C 1
ATOM 887 O O . PRO A 1 112 ? 17.618 17.805 -12.030 1.00 43.06 112 PRO A O 1
ATOM 890 N N . TYR A 1 113 ? 18.221 15.655 -12.121 1.00 39.81 113 TYR A N 1
ATOM 891 C CA . TYR A 1 113 ? 19.505 15.876 -12.783 1.00 39.81 113 TYR A CA 1
ATOM 892 C C . TYR A 1 113 ? 19.865 14.684 -13.682 1.00 39.81 113 TYR A C 1
ATOM 894 O O . TYR A 1 113 ? 20.451 13.710 -13.211 1.00 39.81 113 TYR A O 1
ATOM 902 N N . GLU A 1 114 ? 19.537 14.795 -14.969 1.00 40.75 114 GLU A N 1
ATOM 903 C CA . GLU A 1 114 ? 20.299 14.206 -16.083 1.00 40.75 114 GLU A CA 1
ATOM 904 C C . GLU A 1 114 ? 20.709 15.327 -17.044 1.00 40.75 114 GLU A C 1
ATOM 906 O O . GLU A 1 114 ? 19.876 16.235 -17.281 1.00 40.75 114 GLU A O 1
#

Radius of gyration: 14.65 Å; chains: 1; bounding box: 39×29×41 Å